Protein AF-A0A0C9X626-F1 (afdb_monomer_lite)

Sequence (104 aa):
MSEVQVFSSAHDNAVSDSTFYTADIMHVHNINNGNRTTSAGVIPLMPNPSKRFTGRTKVIAELKKHFSINANDAAQERKFFLLHGMGGIGKTQICLKFIEEMSV

Radius of gyration: 24.33 Å; chains: 1; bounding box: 38×57×59 Å

InterPro domains:
  IPR027417 P-loop containing nucleoside triphosphate hydrolase [G3DSA:3.40.50.300] (34-104)
  IPR027417 P-loop containing nucleoside triphosphate hydrolase [SSF52540] (42-101)

Foldseek 3Di:
DDDDDPQVPDPDDDDPPDDDDDDPDDPDDPPPPDDDPDPDDDDDPADAQDPPDDDPVVVLVVVCVQPDDDPPPPDPDDGDDDDDDDPPPCSSNSVNVSCVVVVD

Structure (mmCIF, N/CA/C/O backbone):
data_AF-A0A0C9X626-F1
#
_entry.id   AF-A0A0C9X626-F1
#
loop_
_atom_site.group_PDB
_atom_site.id
_atom_site.type_symbol
_atom_site.label_atom_id
_atom_site.label_alt_id
_atom_site.label_comp_id
_atom_site.label_asym_id
_atom_site.label_entity_id
_atom_site.label_seq_id
_atom_site.pdbx_PDB_ins_code
_atom_site.Cartn_x
_atom_site.Cartn_y
_atom_site.Cartn_z
_atom_site.occupancy
_atom_site.B_iso_or_equiv
_atom_site.auth_seq_id
_atom_site.auth_comp_id
_atom_site.auth_asym_id
_atom_site.auth_atom_id
_atom_site.pdbx_PDB_model_num
ATOM 1 N N . MET A 1 1 ? 0.018 -45.714 -38.532 1.00 49.03 1 MET A N 1
ATOM 2 C CA . MET A 1 1 ? 0.219 -44.875 -37.330 1.00 49.03 1 MET A CA 1
ATOM 3 C C . MET A 1 1 ? -1.148 -44.339 -36.936 1.00 49.03 1 MET A C 1
ATOM 5 O O . MET A 1 1 ? -1.860 -43.909 -37.832 1.00 49.03 1 MET A O 1
ATOM 9 N N . SER A 1 2 ? -1.554 -44.484 -35.671 1.00 63.25 2 SER A N 1
ATOM 10 C CA . SER A 1 2 ? -2.871 -44.038 -35.182 1.00 63.25 2 SER A CA 1
ATOM 11 C C . SER A 1 2 ? -2.911 -42.516 -35.077 1.00 63.25 2 SER A C 1
ATOM 13 O O . SER A 1 2 ? -1.948 -41.916 -34.607 1.00 63.25 2 SER A O 1
ATOM 15 N N . GLU A 1 3 ? -4.013 -41.905 -35.493 1.00 66.19 3 GLU A N 1
ATOM 16 C CA . GLU A 1 3 ? -4.286 -40.480 -35.306 1.00 66.19 3 GLU A CA 1
ATOM 17 C C . GLU A 1 3 ? -4.472 -40.182 -33.807 1.00 66.19 3 GLU A C 1
ATOM 19 O O . GLU A 1 3 ? -5.103 -40.969 -33.096 1.00 66.19 3 GLU A O 1
ATOM 24 N N . VAL A 1 4 ? -3.886 -39.090 -33.300 1.00 72.88 4 VAL A N 1
ATOM 25 C CA . VAL A 1 4 ? -4.022 -38.693 -31.889 1.00 72.88 4 VAL A CA 1
ATOM 26 C C . VAL A 1 4 ? -5.110 -37.631 -31.774 1.00 72.88 4 VAL A C 1
ATOM 28 O O . VAL A 1 4 ? -4.927 -36.494 -32.207 1.00 72.88 4 VAL A O 1
ATOM 31 N N . GLN A 1 5 ? -6.246 -37.987 -31.173 1.00 77.75 5 GLN A N 1
ATOM 32 C CA . GLN A 1 5 ? -7.306 -37.027 -30.864 1.00 77.75 5 GLN A CA 1
ATOM 33 C C . GLN A 1 5 ? -6.935 -36.194 -29.632 1.00 77.75 5 GLN A C 1
ATOM 35 O O . GLN A 1 5 ? -6.963 -36.681 -28.505 1.00 77.75 5 GLN A O 1
ATOM 40 N N . VAL A 1 6 ? -6.625 -34.913 -29.849 1.00 72.62 6 VAL A N 1
ATOM 41 C CA . VAL A 1 6 ? -6.228 -33.965 -28.788 1.00 72.62 6 VAL A CA 1
ATOM 42 C C . VAL A 1 6 ? -7.422 -33.476 -27.953 1.00 72.62 6 VAL A C 1
ATOM 44 O O . VAL A 1 6 ? -7.272 -33.194 -26.769 1.00 72.62 6 VAL A O 1
ATOM 47 N N . PHE A 1 7 ? -8.623 -33.421 -28.539 1.00 79.31 7 PHE A N 1
ATOM 48 C CA . PHE A 1 7 ? -9.834 -32.883 -27.901 1.00 79.31 7 PHE A CA 1
ATOM 49 C C . PHE A 1 7 ? -10.992 -33.881 -27.905 1.00 79.31 7 PHE A C 1
ATOM 51 O O . PHE A 1 7 ? -12.114 -33.546 -28.287 1.00 79.31 7 PHE A O 1
ATOM 58 N N . SER A 1 8 ? -10.740 -35.127 -27.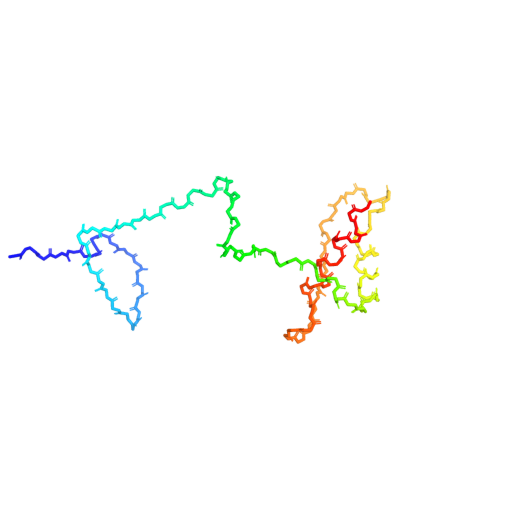504 1.00 82.25 8 SER A N 1
ATOM 59 C CA . SER A 1 8 ? -11.835 -36.091 -27.373 1.00 82.25 8 SER A CA 1
ATOM 60 C C . SER A 1 8 ? -12.840 -35.596 -26.324 1.00 82.25 8 SER A C 1
ATOM 62 O O . SER A 1 8 ? -12.486 -35.412 -25.161 1.00 82.25 8 SER A O 1
ATOM 64 N N . SER A 1 9 ? -14.094 -35.392 -26.738 1.00 84.31 9 SER A N 1
ATOM 65 C CA . SER A 1 9 ? -15.231 -35.006 -25.880 1.00 84.31 9 SER A CA 1
ATOM 66 C C . SER A 1 9 ? -15.200 -33.596 -25.259 1.00 84.31 9 SER A C 1
ATOM 68 O O . SER A 1 9 ? -15.963 -33.324 -24.330 1.00 84.31 9 SER A O 1
ATOM 70 N N . ALA A 1 10 ? -14.366 -32.679 -25.755 1.00 81.62 10 ALA A N 1
ATOM 71 C CA . ALA A 1 10 ? -14.358 -31.295 -25.275 1.00 81.62 10 ALA A CA 1
ATOM 72 C C . ALA A 1 10 ? -15.520 -30.466 -25.872 1.00 81.62 10 ALA A C 1
ATOM 74 O O . ALA A 1 10 ? -15.861 -30.633 -27.041 1.00 8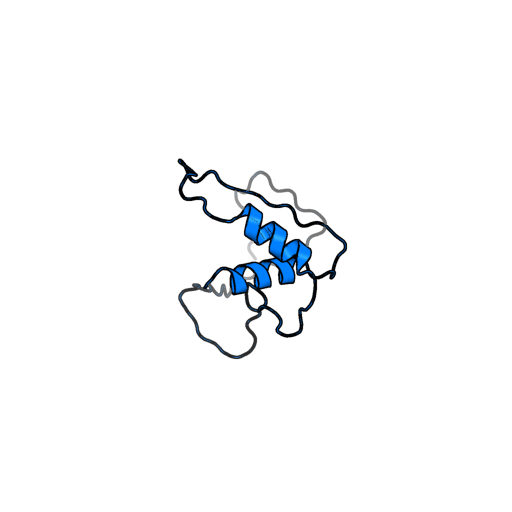1.62 10 ALA A O 1
ATOM 75 N N . HIS A 1 11 ? -16.106 -29.558 -25.086 1.00 87.88 11 HIS A N 1
ATOM 76 C CA . HIS A 1 11 ? -17.146 -28.608 -25.510 1.00 87.88 11 HIS A CA 1
ATOM 77 C C . HIS A 1 11 ? -16.784 -27.176 -25.069 1.00 87.88 11 HIS A C 1
ATOM 79 O O . HIS A 1 11 ? -16.016 -27.009 -24.126 1.00 87.88 11 HIS A O 1
ATOM 85 N N . ASP A 1 12 ? -17.300 -26.169 -25.787 1.00 85.31 12 ASP A N 1
ATOM 86 C CA . ASP A 1 12 ? -17.141 -24.723 -25.522 1.00 85.31 12 ASP A CA 1
ATOM 87 C C . ASP A 1 12 ? -15.705 -24.153 -25.564 1.00 85.31 12 ASP A C 1
ATOM 89 O O . ASP A 1 12 ? -15.324 -23.315 -24.748 1.00 85.31 12 ASP A O 1
ATOM 93 N N . ASN A 1 13 ? -14.903 -24.548 -26.560 1.00 79.38 13 ASN A N 1
ATOM 94 C CA . ASN A 1 13 ? -13.535 -24.041 -26.723 1.00 79.38 13 ASN A CA 1
ATOM 95 C C . ASN A 1 13 ? -13.412 -23.017 -27.861 1.00 79.38 13 ASN A C 1
ATOM 97 O O . ASN A 1 13 ? -13.734 -23.314 -29.010 1.00 79.38 13 ASN A O 1
ATOM 101 N N . ALA A 1 14 ? -12.848 -21.847 -27.555 1.00 83.75 14 ALA A N 1
ATOM 102 C CA . ALA A 1 14 ? -12.380 -20.876 -28.539 1.00 83.75 14 ALA A CA 1
ATOM 103 C C . ALA A 1 14 ? -10.860 -20.725 -28.412 1.00 83.75 14 ALA A C 1
ATOM 105 O O . ALA A 1 14 ? -10.357 -20.323 -27.363 1.00 83.75 14 ALA A O 1
ATOM 106 N N . VAL A 1 15 ? -10.130 -21.054 -29.478 1.00 83.62 15 VAL A N 1
ATOM 107 C CA . VAL A 1 15 ? -8.674 -20.888 -29.552 1.00 83.62 15 VAL A CA 1
ATOM 108 C C . VAL A 1 15 ? -8.336 -20.222 -30.881 1.00 83.62 15 VAL A C 1
ATOM 110 O O . VAL A 1 15 ? -8.702 -20.735 -31.935 1.00 83.62 15 VAL A O 1
ATOM 113 N N . SER A 1 16 ? -7.644 -19.087 -30.836 1.00 85.69 16 SER A N 1
ATOM 114 C CA . SER A 1 16 ? -7.145 -18.377 -32.018 1.00 85.69 16 SER A CA 1
ATOM 115 C C . SER A 1 16 ? -5.619 -18.298 -31.986 1.00 85.69 16 SER A C 1
ATOM 117 O O . SER A 1 16 ? -5.017 -18.261 -30.912 1.00 85.69 16 SER A O 1
ATOM 119 N N . ASP A 1 17 ? -5.0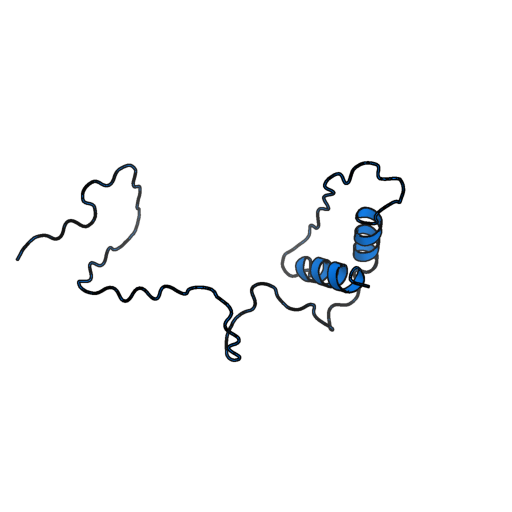00 -18.300 -33.169 1.00 86.00 17 ASP A N 1
ATOM 120 C CA . ASP A 1 17 ? -3.565 -18.060 -33.383 1.00 86.00 17 ASP A CA 1
ATOM 121 C C . ASP A 1 17 ? -2.621 -18.907 -32.505 1.00 86.00 17 ASP A C 1
ATOM 123 O O . ASP A 1 17 ? -1.675 -18.396 -31.906 1.00 86.00 17 ASP A O 1
ATOM 127 N N . SER A 1 18 ? -2.879 -20.217 -32.405 1.00 80.50 18 SER A N 1
ATOM 128 C CA . SER A 1 18 ? -2.129 -21.133 -31.529 1.00 80.50 18 SER A CA 1
ATOM 129 C C . SER A 1 18 ? -1.614 -22.382 -32.253 1.00 80.50 18 SER A C 1
ATOM 131 O O . SER A 1 18 ? -2.241 -22.876 -33.188 1.00 80.50 18 SER A O 1
ATOM 133 N N . THR A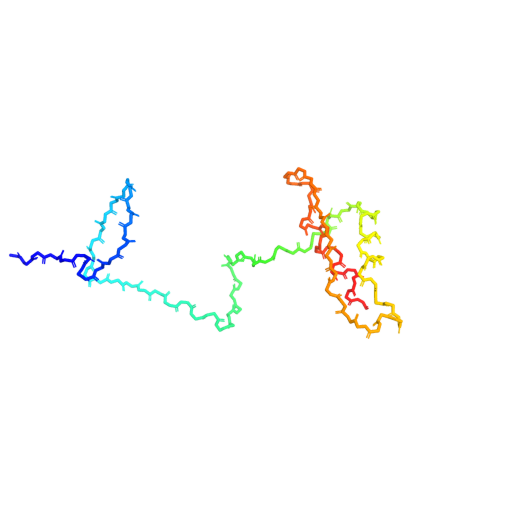 1 19 ? -0.498 -22.934 -31.765 1.00 83.44 19 THR A N 1
ATOM 134 C CA . THR A 1 19 ? 0.096 -24.200 -32.231 1.00 83.44 19 THR A CA 1
ATOM 135 C C . THR A 1 19 ? -0.013 -25.258 -31.136 1.00 83.44 19 THR A C 1
ATOM 137 O O . THR A 1 19 ? 0.422 -25.021 -30.009 1.00 83.44 19 THR A O 1
ATOM 140 N N . PHE A 1 20 ? -0.552 -26.436 -31.461 1.00 79.50 20 PHE A N 1
ATOM 141 C CA . PHE A 1 20 ? -0.682 -27.552 -30.520 1.00 79.50 20 PHE A CA 1
ATOM 142 C C . PHE A 1 20 ? 0.445 -28.570 -30.710 1.00 79.50 20 PHE A C 1
ATOM 144 O O . PHE A 1 20 ? 0.663 -29.061 -31.815 1.00 79.50 20 PHE A O 1
ATOM 151 N N . TYR A 1 21 ? 1.132 -28.911 -29.619 1.00 78.31 21 TYR A N 1
ATOM 152 C CA . TYR A 1 21 ? 2.152 -29.959 -29.588 1.00 78.31 21 TYR A CA 1
ATOM 153 C C . TYR A 1 21 ? 1.632 -31.152 -28.784 1.00 78.31 21 TYR A C 1
ATOM 155 O O . TYR A 1 21 ? 1.260 -31.005 -27.621 1.00 78.31 21 TYR A O 1
ATOM 163 N N . THR A 1 22 ? 1.625 -32.335 -29.393 1.00 73.88 22 THR A N 1
ATOM 164 C CA . THR A 1 22 ? 1.308 -33.598 -28.717 1.00 73.88 22 THR A CA 1
ATO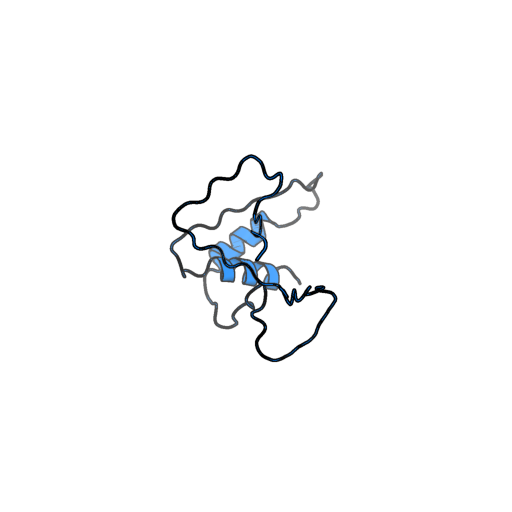M 165 C C . THR A 1 22 ? 2.610 -34.270 -28.288 1.00 73.88 22 THR A C 1
ATOM 167 O O . THR A 1 22 ? 3.496 -34.472 -29.115 1.00 73.88 22 THR A O 1
ATOM 170 N N . ALA A 1 23 ? 2.733 -34.619 -27.007 1.00 74.62 23 ALA A N 1
ATOM 171 C CA . ALA A 1 23 ? 3.888 -35.331 -26.464 1.00 74.62 23 ALA A CA 1
ATOM 172 C C . ALA A 1 23 ? 3.435 -36.620 -25.768 1.00 74.62 23 ALA A C 1
ATOM 174 O O . ALA A 1 23 ? 2.450 -36.609 -25.036 1.00 74.62 23 ALA A O 1
ATOM 175 N N . ASP A 1 24 ? 4.176 -37.708 -25.988 1.00 71.12 24 ASP A N 1
ATOM 176 C CA . ASP A 1 24 ? 3.914 -39.034 -25.402 1.00 71.12 24 ASP A CA 1
ATOM 177 C C . ASP A 1 24 ? 4.230 -39.070 -23.891 1.00 71.12 24 ASP A C 1
ATOM 179 O O . ASP A 1 24 ? 3.600 -39.780 -23.113 1.00 71.12 24 ASP A O 1
ATOM 183 N N . ILE A 1 25 ? 5.180 -38.236 -23.445 1.00 72.25 25 ILE A N 1
ATOM 184 C CA . ILE A 1 25 ? 5.590 -38.125 -22.041 1.00 72.25 25 ILE A CA 1
ATOM 185 C C . ILE A 1 25 ? 5.570 -36.654 -21.621 1.00 72.25 25 ILE A C 1
ATOM 187 O O . ILE A 1 25 ? 6.365 -35.845 -22.100 1.00 72.25 25 ILE A O 1
ATOM 191 N N . MET A 1 26 ? 4.687 -36.313 -20.681 1.00 67.81 26 MET A N 1
ATOM 192 C CA . MET A 1 26 ? 4.639 -34.996 -20.045 1.00 67.81 26 MET A CA 1
ATOM 193 C C . MET A 1 26 ? 5.200 -35.095 -18.622 1.00 67.81 26 MET A C 1
ATOM 195 O O . MET A 1 26 ? 4.570 -35.665 -17.732 1.00 67.81 26 MET A O 1
ATOM 199 N N . HIS A 1 27 ? 6.381 -34.522 -18.380 1.00 61.22 27 HIS A N 1
ATOM 200 C CA . HIS A 1 27 ? 6.907 -34.363 -17.021 1.00 61.22 27 HIS A CA 1
ATOM 201 C C . HIS A 1 27 ? 6.180 -33.208 -16.315 1.00 61.22 27 HIS A C 1
ATOM 203 O O . HIS A 1 27 ? 6.633 -32.064 -16.325 1.00 61.22 27 HIS A O 1
ATOM 209 N N . VAL A 1 28 ? 5.032 -33.504 -15.703 1.00 63.31 28 VAL A N 1
ATOM 210 C CA . VAL A 1 28 ? 4.305 -32.548 -14.859 1.00 63.31 28 VAL A CA 1
ATOM 211 C C . VAL A 1 28 ? 4.985 -32.480 -13.492 1.00 63.31 28 VAL A C 1
ATOM 213 O O . VAL A 1 28 ? 4.821 -33.364 -12.653 1.00 63.31 28 VAL A O 1
ATOM 216 N N . HIS A 1 29 ? 5.744 -31.415 -13.239 1.00 60.94 29 HIS A N 1
ATOM 217 C CA . HIS A 1 29 ? 6.183 -31.103 -11.880 1.00 60.94 29 HIS A CA 1
ATOM 218 C C . HIS A 1 29 ? 5.007 -30.513 -11.097 1.00 60.94 29 HIS A C 1
ATOM 220 O O . HIS A 1 29 ? 4.725 -29.319 -11.178 1.00 60.94 29 HIS A O 1
ATOM 226 N N . ASN A 1 30 ? 4.322 -31.354 -10.321 1.00 57.84 30 ASN A N 1
ATOM 227 C CA . ASN A 1 30 ? 3.371 -30.888 -9.319 1.00 57.84 30 ASN A CA 1
ATOM 228 C C . ASN A 1 30 ? 4.150 -30.253 -8.156 1.00 57.84 30 ASN A C 1
ATOM 230 O O . ASN A 1 30 ? 4.700 -30.950 -7.298 1.00 57.84 30 ASN A O 1
ATOM 234 N N . ILE A 1 31 ? 4.252 -28.924 -8.153 1.00 61.19 31 ILE A N 1
ATOM 235 C CA . ILE A 1 31 ? 4.865 -28.185 -7.049 1.00 61.19 31 ILE A CA 1
ATOM 236 C C . ILE A 1 31 ? 3.837 -28.114 -5.916 1.00 61.19 31 ILE A C 1
ATOM 238 O O . ILE A 1 31 ? 3.057 -27.171 -5.805 1.00 61.19 31 ILE A O 1
ATOM 242 N N . ASN A 1 32 ? 3.847 -29.131 -5.054 1.00 59.56 32 ASN A N 1
ATOM 243 C CA . ASN A 1 32 ? 3.170 -29.063 -3.765 1.00 59.56 32 ASN A CA 1
ATOM 244 C C . ASN A 1 32 ? 3.845 -27.964 -2.928 1.00 59.56 32 ASN A C 1
ATOM 246 O O . ASN A 1 32 ? 4.959 -28.146 -2.435 1.00 59.56 32 ASN A O 1
ATOM 250 N N . ASN A 1 33 ? 3.170 -26.825 -2.763 1.00 57.53 33 ASN A N 1
ATOM 251 C CA . ASN A 1 33 ? 3.604 -25.675 -1.960 1.00 57.53 33 ASN A CA 1
ATOM 252 C C . ASN A 1 33 ? 3.522 -25.946 -0.438 1.00 57.53 33 ASN A C 1
ATOM 254 O O . ASN A 1 33 ? 3.013 -25.141 0.337 1.00 57.53 33 ASN A O 1
ATOM 258 N N . GLY A 1 34 ? 4.025 -27.093 0.016 1.00 50.59 34 GLY A N 1
ATOM 259 C CA . GLY A 1 34 ? 4.249 -27.372 1.431 1.00 50.59 34 GLY A CA 1
ATOM 260 C C . GLY A 1 34 ? 5.667 -26.961 1.813 1.00 50.59 34 GLY A C 1
ATOM 261 O O . GLY A 1 34 ? 6.588 -27.741 1.608 1.00 50.59 34 GLY A O 1
ATOM 262 N N . ASN A 1 35 ? 5.836 -25.737 2.325 1.00 61.19 35 ASN A N 1
ATOM 263 C CA . ASN A 1 35 ? 7.037 -25.227 3.007 1.00 61.19 35 ASN A CA 1
ATOM 264 C C . ASN A 1 35 ? 8.398 -25.695 2.447 1.00 61.19 35 ASN A C 1
ATOM 266 O O . ASN A 1 35 ? 9.013 -26.622 2.973 1.00 61.19 35 ASN A O 1
ATOM 270 N N . ARG A 1 36 ? 8.948 -24.980 1.457 1.00 42.12 36 ARG A N 1
ATOM 271 C CA . ARG A 1 36 ? 10.379 -25.081 1.129 1.00 42.12 36 ARG A CA 1
ATOM 272 C C . ARG A 1 36 ? 11.097 -23.752 1.324 1.00 42.12 36 ARG A C 1
ATOM 274 O O . ARG A 1 36 ? 10.960 -22.815 0.545 1.00 42.12 36 ARG A O 1
ATOM 281 N N . THR A 1 37 ? 11.911 -23.716 2.372 1.00 49.84 37 THR A N 1
ATOM 282 C CA . THR A 1 37 ? 13.061 -22.830 2.530 1.00 49.84 37 THR A CA 1
ATOM 283 C C . THR A 1 37 ? 14.118 -23.194 1.480 1.00 49.84 37 THR A C 1
ATOM 285 O O . THR A 1 37 ? 14.942 -24.077 1.692 1.00 49.84 37 THR A O 1
ATOM 288 N N . THR A 1 38 ? 14.110 -22.526 0.325 1.00 48.53 38 THR A N 1
ATOM 289 C CA . THR A 1 38 ? 15.194 -22.620 -0.671 1.00 48.53 38 THR A CA 1
ATOM 290 C C . THR A 1 38 ? 15.685 -21.226 -1.043 1.00 48.53 38 THR A C 1
ATOM 292 O O . THR A 1 38 ? 15.116 -20.524 -1.878 1.00 48.53 38 THR A O 1
ATOM 295 N N . SER A 1 39 ? 16.764 -20.826 -0.375 1.00 64.81 39 SER A N 1
ATOM 296 C CA . SER A 1 39 ? 17.599 -19.671 -0.696 1.00 64.81 39 SER A CA 1
ATOM 297 C C . SER A 1 39 ? 18.384 -19.946 -1.986 1.00 64.81 39 SER A C 1
ATOM 299 O O . SER A 1 39 ? 19.453 -20.543 -1.917 1.00 64.81 39 SER A O 1
ATOM 301 N N . ALA A 1 40 ? 17.836 -19.543 -3.138 1.00 54.31 40 ALA A N 1
ATOM 302 C CA . ALA A 1 40 ? 18.549 -19.082 -4.343 1.00 54.31 40 ALA A CA 1
ATOM 303 C C . ALA A 1 40 ? 17.541 -18.949 -5.504 1.00 54.31 40 ALA A C 1
ATOM 305 O O . ALA A 1 40 ? 17.298 -19.902 -6.235 1.00 54.31 40 ALA A O 1
ATOM 306 N N . GLY A 1 41 ? 16.930 -17.770 -5.667 1.00 57.62 41 GLY A N 1
ATOM 307 C CA . GLY A 1 41 ? 16.152 -17.442 -6.874 1.00 57.62 41 GLY A CA 1
ATOM 308 C C . GLY A 1 41 ? 14.625 -17.529 -6.776 1.00 57.62 41 GLY A C 1
ATOM 309 O O . GLY A 1 41 ? 13.958 -17.510 -7.805 1.00 57.62 41 GLY A O 1
ATOM 310 N N . VAL A 1 42 ? 14.047 -17.577 -5.574 1.00 55.81 42 VAL A N 1
ATOM 311 C CA . VAL A 1 42 ? 12.593 -17.420 -5.401 1.00 55.81 42 VAL A CA 1
ATOM 312 C C . VAL A 1 42 ? 12.263 -15.926 -5.363 1.00 55.81 42 VAL A C 1
ATOM 314 O O . VAL A 1 42 ? 12.673 -15.225 -4.437 1.00 55.81 42 VAL A O 1
ATOM 317 N N . ILE A 1 43 ? 11.532 -15.428 -6.366 1.00 62.88 43 ILE A N 1
ATOM 318 C CA . ILE A 1 43 ? 10.923 -14.093 -6.295 1.00 62.88 43 ILE A CA 1
ATOM 319 C C . ILE A 1 43 ? 9.849 -14.167 -5.204 1.00 62.88 43 ILE A C 1
ATOM 321 O O . ILE A 1 43 ? 8.940 -14.993 -5.315 1.00 62.88 43 ILE A O 1
ATOM 325 N N . PRO A 1 44 ? 9.940 -13.362 -4.135 1.00 65.19 44 PRO A N 1
ATOM 326 C CA . PRO A 1 44 ? 8.952 -13.417 -3.074 1.00 65.19 44 PRO A CA 1
ATOM 327 C C . PRO A 1 44 ? 7.588 -12.976 -3.617 1.00 65.19 44 PRO A C 1
ATOM 329 O O . PRO A 1 44 ? 7.501 -12.025 -4.396 1.00 65.19 44 PRO A O 1
ATOM 332 N N . LEU A 1 45 ? 6.520 -13.645 -3.171 1.00 71.94 45 LEU A N 1
ATOM 333 C CA . LEU A 1 45 ? 5.139 -13.314 -3.550 1.00 71.94 45 LEU A CA 1
ATOM 334 C C . LEU A 1 45 ? 4.792 -11.850 -3.228 1.00 71.94 45 LEU A C 1
ATOM 336 O O . LEU A 1 45 ? 4.004 -11.218 -3.926 1.00 71.94 45 LEU A O 1
ATOM 340 N N . MET A 1 46 ? 5.414 -11.309 -2.178 1.00 77.19 46 MET A N 1
ATOM 341 C CA . MET A 1 46 ? 5.314 -9.916 -1.772 1.00 77.19 46 MET A CA 1
ATOM 342 C C . MET A 1 46 ? 6.719 -9.304 -1.710 1.00 77.19 46 MET A C 1
ATOM 344 O O . MET A 1 46 ? 7.597 -9.877 -1.061 1.00 77.19 46 MET A O 1
ATOM 348 N N . PRO A 1 47 ? 6.970 -8.148 -2.347 1.00 82.94 47 PRO A N 1
ATOM 349 C CA . PRO A 1 47 ? 8.252 -7.478 -2.199 1.00 82.94 47 PRO A CA 1
ATOM 350 C C . PRO A 1 47 ? 8.445 -7.032 -0.748 1.00 82.94 47 PRO A C 1
ATOM 352 O O . PRO A 1 47 ? 7.495 -6.630 -0.078 1.00 82.94 47 PRO A O 1
ATOM 355 N N . ASN A 1 48 ? 9.688 -7.061 -0.272 1.00 82.50 48 ASN A N 1
ATOM 356 C CA . ASN A 1 48 ? 10.000 -6.556 1.060 1.00 82.50 48 ASN A CA 1
ATOM 357 C C . ASN A 1 48 ? 9.719 -5.042 1.145 1.00 82.50 48 ASN A C 1
ATOM 359 O O . ASN A 1 48 ? 9.963 -4.318 0.165 1.00 82.50 48 ASN A O 1
ATOM 363 N N . PRO A 1 49 ? 9.266 -4.540 2.311 1.00 84.56 49 PRO A N 1
ATOM 364 C CA . PRO A 1 49 ? 9.300 -3.114 2.596 1.00 84.56 49 PRO A CA 1
ATOM 365 C C . PRO A 1 49 ? 10.721 -2.586 2.368 1.00 84.56 49 PRO A C 1
ATOM 367 O O . PRO A 1 49 ? 11.706 -3.127 2.877 1.00 84.56 49 PRO A O 1
ATOM 370 N N . SER A 1 50 ? 10.854 -1.544 1.554 1.00 89.56 50 SER A N 1
ATOM 371 C CA . SER A 1 50 ? 12.153 -0.950 1.268 1.00 89.56 50 SER A CA 1
ATOM 372 C C . SER A 1 50 ? 12.541 0.019 2.377 1.00 89.56 50 SER A C 1
ATOM 374 O O . SER A 1 50 ? 11.875 1.029 2.588 1.00 89.56 50 SER A O 1
ATOM 376 N N . LYS A 1 51 ? 13.699 -0.202 3.010 1.00 88.69 51 LYS A N 1
ATOM 377 C CA . LYS A 1 51 ? 14.292 0.761 3.961 1.00 88.69 51 LYS A CA 1
ATOM 378 C C . LYS A 1 51 ? 14.605 2.124 3.331 1.00 88.69 51 LYS A C 1
ATOM 380 O O . LYS A 1 51 ? 14.790 3.102 4.043 1.00 88.69 51 LYS A O 1
ATOM 385 N N . ARG A 1 52 ? 14.690 2.189 1.997 1.00 92.00 52 ARG A N 1
ATOM 386 C CA . ARG A 1 52 ? 14.911 3.429 1.236 1.00 92.00 52 ARG A CA 1
ATOM 387 C C . ARG A 1 52 ? 13.605 4.138 0.869 1.00 92.00 52 ARG A C 1
ATOM 389 O O . ARG A 1 52 ? 13.660 5.226 0.307 1.00 92.00 52 ARG A O 1
ATOM 396 N N . PHE A 1 53 ? 12.448 3.530 1.136 1.00 90.38 53 PHE A N 1
ATOM 397 C CA . PHE A 1 53 ? 11.162 4.178 0.919 1.00 90.38 53 PHE A CA 1
ATOM 398 C C . PHE A 1 53 ? 10.929 5.218 2.018 1.00 90.38 53 PHE A C 1
ATOM 400 O O . PHE A 1 53 ? 10.710 4.878 3.178 1.00 90.38 53 PHE A O 1
ATOM 407 N N . THR A 1 54 ? 11.019 6.492 1.648 1.00 90.31 54 THR A N 1
ATOM 408 C CA . THR A 1 54 ? 10.880 7.634 2.556 1.00 90.31 54 THR A CA 1
ATOM 409 C C . THR A 1 54 ? 9.776 8.580 2.082 1.00 90.31 54 THR A C 1
ATOM 411 O O . THR A 1 54 ? 9.297 8.508 0.947 1.00 90.31 54 THR A O 1
ATOM 414 N N . GLY A 1 55 ? 9.350 9.489 2.960 1.00 91.62 55 GLY A N 1
ATOM 415 C CA . GLY A 1 55 ? 8.266 10.425 2.665 1.00 91.62 55 GLY A CA 1
ATOM 416 C C . GLY A 1 55 ? 6.887 9.758 2.689 1.00 91.62 55 GLY A C 1
ATOM 417 O O . GLY A 1 55 ? 6.684 8.756 3.366 1.00 91.62 55 GLY A O 1
ATOM 418 N N . ARG A 1 56 ? 5.904 10.364 2.003 1.00 93.50 56 ARG A N 1
ATOM 419 C CA . ARG A 1 56 ? 4.486 9.919 1.975 1.00 93.50 56 ARG A CA 1
ATOM 420 C C . ARG A 1 56 ? 3.837 9.758 3.360 1.00 93.50 56 ARG A C 1
ATOM 422 O O . ARG A 1 56 ? 2.779 9.149 3.480 1.00 93.50 56 ARG A O 1
ATOM 429 N N . THR A 1 57 ? 4.413 10.397 4.376 1.00 94.19 57 THR A N 1
ATOM 430 C CA . THR A 1 57 ? 3.974 10.349 5.777 1.00 94.19 57 THR A CA 1
ATOM 431 C C . THR A 1 57 ? 2.528 10.796 5.955 1.00 94.19 57 THR A C 1
ATOM 433 O O . THR A 1 57 ? 1.804 10.189 6.732 1.00 94.19 57 THR A O 1
ATOM 436 N N . LYS A 1 58 ? 2.074 11.798 5.189 1.00 95.88 58 LYS A N 1
ATOM 437 C CA . LYS A 1 58 ? 0.670 12.247 5.196 1.00 95.88 58 LYS A CA 1
ATOM 438 C C . LYS A 1 58 ? -0.301 11.128 4.805 1.00 95.88 58 LYS A C 1
ATOM 440 O O . LYS A 1 58 ? -1.259 10.882 5.522 1.00 95.88 58 LYS A O 1
ATOM 445 N N . VAL A 1 59 ? -0.006 10.410 3.718 1.00 96.00 59 VAL A N 1
ATOM 446 C CA . VAL A 1 59 ? -0.841 9.295 3.236 1.00 96.00 59 VAL A CA 1
ATOM 447 C C . VAL A 1 59 ? -0.826 8.138 4.236 1.00 96.00 59 VAL A C 1
ATOM 449 O O . VAL A 1 59 ? -1.861 7.545 4.518 1.00 96.00 59 VAL A O 1
ATOM 452 N N . ILE A 1 60 ? 0.338 7.839 4.820 1.00 95.25 60 ILE A N 1
ATOM 453 C CA . ILE A 1 60 ? 0.460 6.811 5.864 1.00 95.25 60 ILE A CA 1
ATOM 454 C C . ILE A 1 60 ? -0.350 7.203 7.110 1.00 95.25 60 ILE A C 1
ATOM 456 O O . ILE A 1 60 ? -1.045 6.364 7.672 1.00 95.25 60 ILE A O 1
ATOM 460 N N . ALA A 1 61 ? -0.320 8.472 7.523 1.00 95.00 61 ALA A N 1
ATOM 461 C CA . ALA A 1 61 ? -1.111 8.961 8.650 1.00 95.00 61 ALA A CA 1
ATOM 462 C C . ALA A 1 61 ? -2.625 8.866 8.388 1.00 95.00 61 ALA A C 1
ATOM 464 O O . ALA A 1 61 ? -3.375 8.472 9.281 1.00 95.00 61 ALA A O 1
ATOM 465 N N . GLU A 1 62 ? -3.078 9.166 7.167 1.00 95.81 62 GLU A N 1
ATOM 466 C CA . GLU A 1 62 ? -4.478 8.983 6.760 1.00 95.81 62 GLU A CA 1
ATOM 467 C C . GLU A 1 62 ? -4.905 7.512 6.802 1.00 95.81 62 GLU A C 1
ATOM 469 O O . GLU A 1 62 ? -5.961 7.204 7.354 1.00 95.81 62 GLU A O 1
ATOM 474 N N . LEU A 1 63 ? -4.063 6.600 6.301 1.00 94.94 63 LEU A N 1
ATOM 475 C CA . LEU A 1 63 ? -4.286 5.154 6.402 1.00 94.94 63 LEU A CA 1
ATOM 476 C C . LEU A 1 63 ? -4.407 4.713 7.866 1.00 94.94 63 LEU A C 1
ATOM 478 O O . LEU A 1 63 ? -5.370 4.041 8.233 1.00 94.94 63 LEU A O 1
ATOM 482 N N . LYS A 1 64 ? -3.473 5.138 8.725 1.00 93.25 64 LYS A N 1
ATOM 483 C CA . LYS A 1 64 ? -3.491 4.831 10.163 1.00 93.25 64 LYS A CA 1
ATOM 484 C C . LYS A 1 64 ? -4.769 5.303 10.830 1.00 93.25 64 LYS A C 1
ATOM 486 O O . LYS A 1 64 ? -5.415 4.522 11.520 1.00 93.25 64 LYS A O 1
ATOM 491 N N . LYS A 1 65 ? -5.173 6.546 10.578 1.00 91.69 65 LYS A N 1
ATOM 492 C CA . LYS A 1 65 ? -6.419 7.104 11.107 1.00 91.69 65 LYS A CA 1
ATOM 493 C C . LYS A 1 65 ? -7.644 6.326 10.622 1.00 91.69 65 LYS A C 1
ATOM 495 O O . LYS A 1 65 ? -8.531 6.052 11.420 1.00 91.69 65 LYS A O 1
ATOM 500 N N . HIS A 1 66 ? -7.696 5.967 9.339 1.00 91.00 66 HIS A N 1
ATOM 501 C CA . HIS A 1 66 ? -8.834 5.253 8.759 1.00 91.00 66 HIS A CA 1
ATOM 502 C C . HIS A 1 66 ? -8.994 3.839 9.339 1.00 91.00 66 HIS A C 1
ATOM 504 O O . HIS A 1 66 ? -10.105 3.424 9.664 1.00 91.00 66 HIS A O 1
ATOM 510 N N . PHE A 1 67 ? -7.884 3.115 9.505 1.00 89.62 67 PHE A N 1
ATOM 511 C CA . PHE A 1 67 ? -7.873 1.734 9.997 1.00 89.62 67 PHE A CA 1
ATOM 512 C C . PHE A 1 67 ? -7.686 1.600 11.515 1.00 89.62 67 PHE A C 1
ATOM 514 O O . PHE A 1 67 ? -7.631 0.479 12.013 1.00 89.62 67 PHE A O 1
ATOM 521 N N . SER A 1 68 ? -7.608 2.704 12.263 1.00 85.88 68 SER A N 1
ATOM 522 C CA . SER A 1 68 ? -7.586 2.655 13.729 1.00 85.88 68 SER A CA 1
ATOM 523 C C . SER A 1 68 ? -8.862 1.987 14.258 1.00 85.88 68 SER A C 1
ATOM 525 O O . SER A 1 68 ? -9.969 2.258 13.780 1.00 85.88 68 SER A O 1
ATOM 527 N N . ILE A 1 69 ? -8.693 1.089 15.229 1.00 75.44 69 ILE A N 1
ATOM 528 C CA . ILE A 1 69 ? -9.793 0.426 15.933 1.00 75.44 69 ILE A CA 1
ATOM 529 C C . ILE A 1 69 ? -10.255 1.381 17.033 1.00 75.44 69 ILE A C 1
ATOM 531 O O . ILE A 1 69 ? -9.503 1.649 17.970 1.00 75.44 69 ILE A O 1
ATOM 535 N N . ASN A 1 70 ? -11.477 1.902 16.933 1.00 68.06 70 ASN A N 1
ATOM 536 C CA . ASN A 1 70 ? -12.071 2.642 18.040 1.00 68.06 70 ASN A CA 1
ATOM 537 C C . ASN A 1 70 ? -12.717 1.649 19.008 1.00 68.06 70 ASN A C 1
ATOM 539 O O . ASN A 1 70 ? -13.393 0.717 18.579 1.00 68.06 70 ASN A O 1
ATOM 543 N N . ALA A 1 71 ? -12.585 1.883 20.316 1.00 60.91 71 ALA A N 1
ATOM 544 C CA . ALA A 1 71 ? -13.222 1.058 21.352 1.00 60.91 71 ALA A CA 1
ATOM 545 C C . ALA A 1 71 ? -14.764 1.009 21.242 1.00 60.91 71 ALA A C 1
ATOM 547 O O . ALA A 1 71 ? -15.401 0.171 21.870 1.00 60.91 71 ALA A O 1
ATOM 548 N N . ASN A 1 72 ? -15.345 1.907 20.440 1.00 61.50 72 ASN A N 1
ATOM 549 C CA . ASN A 1 72 ? -16.777 2.055 20.202 1.00 61.50 72 ASN A CA 1
ATOM 550 C C . ASN A 1 72 ? -17.242 1.510 18.836 1.00 61.50 72 ASN A C 1
ATOM 552 O O . ASN A 1 72 ? -18.417 1.662 18.507 1.00 61.50 72 ASN A O 1
ATOM 556 N N . ASP A 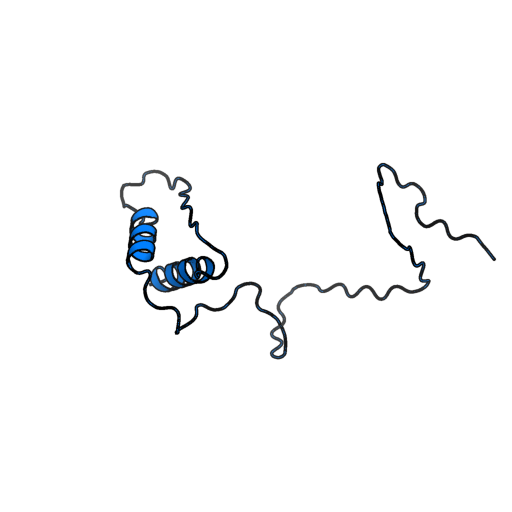1 73 ? -16.354 0.907 18.031 1.00 63.53 73 ASP A N 1
ATOM 557 C CA . ASP A 1 73 ? -16.737 0.270 16.763 1.00 63.53 73 ASP A CA 1
ATOM 558 C C . ASP A 1 73 ? -17.482 -1.043 17.092 1.00 63.53 73 ASP A C 1
ATOM 560 O O . ASP A 1 73 ? -16.906 -2.129 17.144 1.00 63.53 73 ASP A O 1
ATOM 564 N N . ALA A 1 74 ? -18.781 -0.914 17.383 1.00 54.84 74 ALA A N 1
ATOM 565 C CA . ALA A 1 74 ? -19.671 -1.959 17.906 1.00 54.84 74 ALA A CA 1
ATOM 566 C C . ALA A 1 74 ? -19.905 -3.152 16.954 1.00 54.84 74 ALA A C 1
ATOM 568 O O . ALA A 1 74 ? -20.515 -4.147 17.334 1.00 54.84 74 ALA A O 1
ATOM 569 N N . ALA A 1 75 ? -19.381 -3.088 15.736 1.00 58.06 75 ALA A N 1
ATOM 570 C CA . ALA A 1 75 ? -19.182 -4.221 14.851 1.00 58.06 75 ALA A CA 1
ATOM 571 C C . ALA A 1 75 ? -18.014 -3.861 13.931 1.00 58.06 75 ALA A C 1
ATOM 573 O O . ALA A 1 75 ? -17.961 -2.753 13.401 1.00 58.06 75 ALA A O 1
ATOM 574 N N . GLN A 1 76 ? -17.057 -4.770 13.756 1.00 67.00 76 GLN A N 1
ATOM 575 C CA . GLN A 1 76 ? -15.928 -4.575 12.847 1.00 67.00 76 GLN A CA 1
ATOM 576 C C . GLN A 1 76 ? -16.422 -4.575 11.391 1.00 67.00 76 GLN A C 1
ATOM 578 O O . GLN A 1 76 ? -16.341 -5.585 10.693 1.00 67.00 76 GLN A O 1
ATOM 583 N N . GLU A 1 77 ? -16.978 -3.456 10.928 1.00 76.06 77 GLU A N 1
ATOM 584 C CA . GLU A 1 77 ? -17.301 -3.266 9.519 1.00 76.06 77 GLU A CA 1
ATOM 585 C C . GLU A 1 77 ? -16.018 -3.322 8.685 1.00 76.06 77 GLU A C 1
ATOM 587 O O . GLU A 1 77 ? -14.963 -2.802 9.065 1.00 76.06 77 GLU A O 1
ATOM 592 N N . ARG A 1 78 ? -16.096 -3.970 7.518 1.00 83.50 78 ARG A N 1
ATOM 593 C CA . ARG A 1 78 ? -14.961 -4.059 6.599 1.00 83.50 78 ARG A CA 1
ATOM 594 C C . ARG A 1 78 ? -14.667 -2.669 6.022 1.00 83.50 78 ARG A C 1
ATOM 596 O O . ARG A 1 78 ? -15.432 -2.157 5.210 1.00 83.50 78 ARG A O 1
ATOM 603 N N . LYS A 1 79 ? -13.532 -2.088 6.414 1.00 87.69 79 LYS A N 1
ATOM 604 C CA . LYS A 1 79 ? -13.039 -0.786 5.934 1.00 87.69 79 LYS A CA 1
ATOM 605 C C . LYS A 1 79 ? -12.261 -0.942 4.615 1.00 87.69 79 LYS A C 1
ATOM 607 O O . LYS A 1 79 ? -11.543 -1.926 4.432 1.00 87.69 79 LYS A O 1
ATOM 612 N N . PHE A 1 80 ? -12.374 0.034 3.711 1.00 91.44 80 PHE A N 1
ATOM 613 C CA . PHE A 1 80 ? -11.670 0.066 2.420 1.00 91.44 80 PHE A CA 1
ATOM 614 C C . PHE A 1 80 ? -11.002 1.428 2.199 1.00 91.44 80 PHE A C 1
ATOM 616 O O . PHE A 1 80 ? -11.612 2.464 2.442 1.00 91.44 80 PHE A O 1
ATOM 623 N N . PHE A 1 81 ? -9.778 1.429 1.659 1.00 94.25 81 PHE A N 1
ATOM 624 C CA . PHE A 1 81 ? -9.030 2.647 1.335 1.00 94.25 81 PHE A CA 1
ATOM 625 C C . PHE A 1 81 ? -8.440 2.558 -0.079 1.00 94.25 81 PHE A C 1
ATOM 627 O O . PHE A 1 81 ? -7.712 1.614 -0.392 1.00 94.25 81 PHE A O 1
ATOM 634 N N . LEU A 1 82 ? -8.728 3.541 -0.938 1.00 96.31 82 LEU A N 1
ATOM 635 C CA . LEU A 1 82 ? -8.235 3.585 -2.318 1.00 96.31 82 LEU A CA 1
ATOM 636 C C . LEU A 1 82 ? -6.933 4.389 -2.419 1.00 96.31 82 LEU A C 1
ATOM 638 O O . LEU A 1 82 ? -6.923 5.603 -2.239 1.00 96.31 82 LEU A O 1
ATOM 642 N N . LEU A 1 83 ? -5.841 3.721 -2.797 1.00 96.31 83 LEU A N 1
ATOM 643 C CA . LEU A 1 83 ? -4.581 4.370 -3.173 1.00 96.31 83 LEU A CA 1
ATOM 644 C C . LEU A 1 83 ? -4.455 4.441 -4.699 1.00 96.31 83 LEU A C 1
ATOM 646 O O . LEU A 1 83 ? -4.299 3.416 -5.362 1.00 96.31 83 LEU A O 1
ATOM 650 N N . HIS A 1 84 ? -4.453 5.651 -5.261 1.00 95.62 84 HIS A N 1
ATOM 651 C CA . HIS A 1 84 ? -4.335 5.887 -6.705 1.00 95.62 84 HIS A CA 1
ATOM 652 C C . HIS A 1 84 ? -3.095 6.725 -7.064 1.00 95.62 84 HIS A C 1
ATOM 654 O O . HIS A 1 84 ? -2.491 7.390 -6.225 1.00 95.62 84 HIS A O 1
ATOM 660 N N . GLY A 1 85 ? -2.672 6.655 -8.329 1.00 94.62 85 GLY A N 1
ATOM 661 C CA . GLY A 1 85 ? -1.515 7.389 -8.849 1.00 94.62 85 GLY A CA 1
ATOM 662 C C . GLY A 1 85 ? -0.790 6.640 -9.965 1.00 94.62 85 GLY A C 1
ATOM 663 O O . GLY A 1 85 ? -1.055 5.459 -10.201 1.00 94.62 85 GLY A O 1
ATOM 664 N N . MET A 1 86 ? 0.156 7.314 -10.620 1.00 95.75 86 MET A N 1
ATOM 665 C CA . MET A 1 86 ? 0.940 6.764 -11.735 1.00 95.75 86 MET A CA 1
ATOM 666 C C . MET A 1 86 ? 1.688 5.466 -11.370 1.00 95.75 86 MET A C 1
ATOM 668 O O . MET A 1 86 ? 1.898 5.139 -10.192 1.00 95.75 86 MET A O 1
ATOM 672 N N . GLY A 1 87 ? 2.089 4.697 -12.386 1.00 95.88 87 GLY A N 1
ATOM 673 C CA . GLY A 1 87 ? 2.966 3.534 -12.217 1.00 95.88 87 GLY A CA 1
ATOM 674 C C . GLY A 1 87 ? 4.281 3.914 -11.523 1.00 95.88 87 GLY A C 1
ATOM 675 O O . GLY A 1 87 ? 4.751 5.039 -11.650 1.00 95.88 87 GLY A O 1
ATOM 676 N N . GLY A 1 88 ? 4.847 3.010 -10.721 1.00 92.56 88 GLY A N 1
ATOM 677 C CA . GLY A 1 88 ? 6.149 3.228 -10.070 1.00 92.56 88 GLY A CA 1
ATOM 678 C C . GLY A 1 88 ? 6.190 4.259 -8.929 1.00 92.56 88 GLY A C 1
ATOM 679 O O . GLY A 1 88 ? 7.189 4.323 -8.224 1.00 92.56 88 GLY A O 1
ATOM 680 N N . ILE A 1 89 ? 5.110 5.002 -8.652 1.00 93.69 89 ILE A N 1
ATOM 681 C CA . ILE A 1 89 ? 5.091 6.060 -7.614 1.00 93.69 89 ILE A CA 1
ATOM 682 C C . ILE A 1 89 ? 5.198 5.542 -6.162 1.00 93.69 89 ILE A C 1
ATOM 684 O O . ILE A 1 89 ? 5.223 6.326 -5.215 1.00 93.69 89 ILE A O 1
ATOM 688 N N . GLY A 1 90 ? 5.227 4.218 -5.979 1.00 94.31 90 GLY A N 1
ATOM 689 C CA . GLY A 1 90 ? 5.417 3.581 -4.676 1.00 94.31 90 GLY A CA 1
ATOM 690 C C . GLY A 1 90 ? 4.141 3.179 -3.934 1.00 94.31 90 GLY A C 1
ATOM 691 O O . GLY A 1 90 ? 4.222 2.925 -2.743 1.00 94.31 90 GLY A O 1
ATOM 692 N N . LYS A 1 91 ? 2.976 3.064 -4.594 1.00 96.38 91 LYS A N 1
ATOM 693 C CA . LYS A 1 91 ? 1.706 2.647 -3.947 1.00 96.38 91 LYS A CA 1
ATOM 694 C C . LYS A 1 91 ? 1.844 1.354 -3.130 1.00 96.38 91 LYS A C 1
ATOM 696 O O . LYS A 1 91 ? 1.474 1.325 -1.964 1.00 96.38 91 LYS A O 1
ATOM 701 N N . THR A 1 92 ? 2.463 0.324 -3.708 1.00 94.94 92 THR A N 1
ATOM 702 C CA . THR A 1 92 ? 2.754 -0.939 -3.010 1.00 94.94 92 THR A CA 1
ATOM 703 C C . THR A 1 92 ? 3.655 -0.725 -1.791 1.00 94.94 92 THR A C 1
ATOM 705 O O . THR A 1 92 ? 3.400 -1.290 -0.736 1.00 94.94 92 THR A O 1
ATOM 708 N N . GLN A 1 93 ? 4.677 0.130 -1.901 1.00 95.31 93 GLN A N 1
ATOM 709 C CA . GLN A 1 93 ? 5.580 0.438 -0.788 1.00 95.31 93 GLN A CA 1
ATOM 710 C C . GLN A 1 93 ? 4.882 1.228 0.333 1.00 95.31 93 GLN A C 1
ATOM 712 O O . GLN A 1 93 ? 5.195 1.002 1.496 1.00 95.31 93 GLN A O 1
ATOM 717 N N . ILE A 1 94 ? 3.885 2.069 0.018 1.00 96.12 94 ILE A N 1
ATOM 718 C CA . ILE A 1 94 ? 3.026 2.718 1.028 1.00 96.12 94 ILE A CA 1
ATOM 719 C C . ILE A 1 94 ? 2.271 1.661 1.843 1.00 96.12 94 ILE A C 1
ATOM 721 O O . ILE A 1 94 ? 2.294 1.726 3.068 1.00 96.12 94 ILE A O 1
ATOM 725 N N . CYS A 1 95 ? 1.641 0.675 1.192 1.00 94.75 95 CYS A N 1
ATOM 726 C CA . CYS A 1 95 ? 0.925 -0.401 1.889 1.00 94.75 95 CYS A CA 1
ATOM 727 C C . CYS A 1 95 ? 1.855 -1.227 2.785 1.00 94.75 95 CYS A C 1
ATOM 729 O O . CYS A 1 95 ? 1.526 -1.503 3.934 1.00 94.75 95 CYS A O 1
ATOM 731 N N . LEU A 1 96 ? 3.031 -1.590 2.268 1.00 93.75 96 LEU A N 1
ATOM 732 C CA . LEU A 1 96 ? 4.034 -2.347 3.017 1.00 93.75 96 LEU A CA 1
ATOM 733 C C . LEU A 1 96 ? 4.529 -1.577 4.243 1.00 93.75 96 LEU A C 1
ATOM 735 O O . LEU A 1 96 ? 4.610 -2.143 5.330 1.00 93.75 96 LEU A O 1
ATOM 739 N N . LYS A 1 97 ? 4.807 -0.279 4.079 1.00 93.44 97 LYS A N 1
ATOM 740 C CA . LYS A 1 97 ? 5.232 0.598 5.172 1.00 93.44 97 LYS A CA 1
ATOM 741 C C . LYS A 1 97 ? 4.137 0.768 6.222 1.00 93.44 97 LYS A C 1
ATOM 743 O O . LYS A 1 97 ? 4.414 0.723 7.412 1.00 93.44 97 LYS A O 1
ATOM 748 N N . PHE A 1 98 ? 2.891 0.923 5.786 1.00 93.50 98 PHE A N 1
ATOM 749 C CA . PHE A 1 98 ? 1.737 1.008 6.673 1.00 93.50 98 PHE A CA 1
ATOM 750 C C . PHE A 1 98 ? 1.599 -0.236 7.565 1.00 93.50 98 PHE A C 1
ATOM 752 O O . PHE A 1 98 ? 1.445 -0.086 8.773 1.00 93.50 98 PHE A O 1
ATOM 759 N N . ILE A 1 99 ? 1.703 -1.442 6.994 1.00 91.12 99 ILE A N 1
ATOM 760 C CA . ILE A 1 99 ? 1.636 -2.700 7.757 1.00 91.12 99 ILE A CA 1
ATOM 761 C C . ILE A 1 99 ? 2.819 -2.811 8.727 1.00 91.12 99 ILE A C 1
ATOM 763 O O . ILE A 1 99 ? 2.610 -3.125 9.895 1.00 91.12 99 ILE A O 1
ATOM 767 N N . GLU A 1 100 ? 4.038 -2.505 8.264 1.00 91.00 100 GLU A N 1
ATOM 768 C CA . GLU A 1 100 ? 5.242 -2.481 9.109 1.00 91.00 100 GLU A CA 1
ATOM 769 C C . GLU A 1 100 ? 5.053 -1.562 10.329 1.00 91.00 100 GLU A C 1
ATOM 771 O O . GLU A 1 100 ? 5.404 -1.934 11.442 1.00 91.00 100 GLU A O 1
ATOM 776 N N . GLU A 1 101 ? 4.454 -0.383 10.140 1.00 90.19 101 GLU A N 1
ATOM 777 C CA . GLU A 1 101 ? 4.250 0.594 11.212 1.00 90.19 101 GLU A CA 1
ATOM 778 C C . GLU A 1 101 ? 3.014 0.345 12.100 1.00 90.19 101 GLU A C 1
ATOM 780 O O . GLU A 1 101 ? 2.919 0.967 13.157 1.00 90.19 101 GLU A O 1
ATOM 785 N N . MET A 1 102 ? 2.053 -0.483 11.674 1.00 87.38 102 MET A N 1
ATOM 786 C CA . MET A 1 102 ? 0.867 -0.862 12.467 1.00 87.38 102 MET A CA 1
ATOM 787 C C . MET A 1 102 ? 1.069 -2.158 13.262 1.00 87.38 102 MET A C 1
ATOM 789 O O . MET A 1 102 ? 0.255 -2.468 14.123 1.00 87.38 102 MET A O 1
ATOM 793 N N . SER A 1 103 ? 2.124 -2.924 12.977 1.00 81.00 103 SER A N 1
ATOM 794 C CA . SER A 1 103 ? 2.423 -4.208 13.629 1.00 81.00 103 SER A CA 1
ATOM 795 C C . SER A 1 103 ? 3.104 -4.070 15.008 1.00 81.00 103 SER A C 1
ATOM 797 O O . SER A 1 103 ? 3.758 -5.018 15.450 1.00 81.00 103 SER A O 1
ATOM 799 N N . VAL A 1 104 ? 2.999 -2.904 15.658 1.00 55.38 104 VAL A N 1
ATOM 800 C CA . VAL A 1 104 ? 3.596 -2.604 16.977 1.00 55.38 104 VAL A CA 1
ATOM 801 C C . VAL A 1 104 ? 2.599 -2.874 18.093 1.00 55.38 104 VAL A C 1
ATOM 803 O O . VAL A 1 104 ? 1.444 -2.414 17.957 1.00 55.38 104 VAL A O 1
#

Organism: NCBI:txid1095629

Secondary structure (DSSP, 8-state):
-----TTTT--S----S------S---------S-----SS---SSPPPPTT----HHHHHHHHHHH---TT-SS----------STTSSHHHHHHHHHHHH--

pLDDT: mean 79.25, std 14.76, range [42.12, 96.38]